Protein AF-A0A7W9KRE3-F1 (afdb_monomer)

Structure (mmCIF, N/CA/C/O backbone):
data_AF-A0A7W9KRE3-F1
#
_entry.id   AF-A0A7W9KRE3-F1
#
loop_
_atom_site.group_PDB
_atom_site.id
_atom_site.type_symbol
_atom_site.label_atom_id
_atom_site.label_alt_id
_atom_site.label_comp_id
_atom_site.label_asym_id
_atom_site.label_entity_id
_atom_site.label_seq_id
_atom_site.pdbx_PDB_ins_code
_atom_site.Cartn_x
_atom_site.Cartn_y
_atom_site.Cartn_z
_atom_site.occupancy
_atom_site.B_iso_or_equiv
_atom_site.auth_seq_id
_atom_site.auth_comp_id
_atom_site.auth_asym_id
_atom_site.auth_atom_id
_atom_site.pdbx_PDB_model_num
ATOM 1 N N . MET A 1 1 ? 25.709 13.874 -30.261 1.00 50.59 1 MET A N 1
ATOM 2 C CA . MET A 1 1 ? 25.705 12.417 -30.535 1.00 50.59 1 MET A CA 1
ATOM 3 C C . MET A 1 1 ? 24.516 12.096 -31.433 1.00 50.59 1 MET A C 1
ATOM 5 O O . MET A 1 1 ? 23.416 12.500 -31.086 1.00 50.59 1 MET A O 1
ATOM 9 N N . LYS A 1 2 ? 24.715 11.448 -32.591 1.00 68.62 2 LYS A N 1
ATOM 10 C CA . LYS A 1 2 ? 23.611 10.958 -33.443 1.00 68.62 2 LYS A CA 1
ATOM 11 C C . LYS A 1 2 ? 23.237 9.542 -32.995 1.00 68.62 2 LYS A C 1
ATOM 13 O O . LYS A 1 2 ? 24.136 8.721 -32.838 1.00 68.62 2 LYS A O 1
ATOM 18 N N . ARG A 1 3 ? 21.943 9.280 -32.777 1.00 73.88 3 ARG A N 1
ATOM 19 C CA . ARG A 1 3 ? 21.435 7.940 -32.437 1.00 73.88 3 ARG A CA 1
ATOM 20 C C . ARG A 1 3 ? 21.589 6.974 -33.608 1.00 73.88 3 ARG A C 1
ATOM 22 O O . ARG A 1 3 ? 21.596 7.390 -34.767 1.00 73.88 3 ARG A O 1
ATOM 29 N N . THR A 1 4 ? 21.750 5.692 -33.296 1.00 79.38 4 THR A N 1
ATOM 30 C CA . THR A 1 4 ? 22.029 4.651 -34.300 1.00 79.38 4 THR A CA 1
ATOM 31 C C . THR A 1 4 ? 20.740 4.071 -34.889 1.00 79.38 4 THR A C 1
ATOM 33 O O . THR A 1 4 ? 19.693 4.080 -34.249 1.00 79.38 4 THR A O 1
ATOM 36 N N . ARG A 1 5 ? 20.790 3.534 -36.117 1.00 78.00 5 ARG A N 1
ATOM 37 C CA . ARG A 1 5 ? 19.615 2.944 -36.795 1.00 78.00 5 ARG A CA 1
ATOM 38 C C . ARG A 1 5 ? 18.971 1.806 -35.991 1.00 78.00 5 ARG A C 1
ATOM 40 O O . ARG A 1 5 ? 17.752 1.746 -35.898 1.00 78.00 5 ARG A O 1
ATOM 47 N N . ALA A 1 6 ? 19.789 0.983 -35.338 1.00 75.56 6 ALA A N 1
ATOM 48 C CA . ALA A 1 6 ? 19.333 -0.094 -34.456 1.00 75.56 6 ALA A CA 1
ATOM 49 C C . ALA A 1 6 ? 18.568 0.409 -33.211 1.00 75.56 6 ALA A C 1
ATOM 51 O O . ALA A 1 6 ? 17.820 -0.341 -32.589 1.00 75.56 6 ALA A O 1
ATOM 52 N N . GLU A 1 7 ? 18.769 1.671 -32.827 1.00 68.25 7 GLU A N 1
ATOM 53 C CA . GLU A 1 7 ? 18.063 2.345 -31.731 1.00 68.25 7 GLU A CA 1
ATOM 54 C C . GLU A 1 7 ? 16.670 2.814 -32.176 1.00 68.25 7 GLU A C 1
ATOM 56 O O . GLU A 1 7 ? 15.715 2.714 -31.414 1.00 68.25 7 GLU A O 1
ATOM 61 N N . TYR A 1 8 ? 16.540 3.260 -33.430 1.00 68.31 8 TYR A N 1
ATOM 62 C CA . TYR A 1 8 ? 15.251 3.603 -34.040 1.00 68.31 8 TYR A CA 1
ATOM 63 C C . TYR A 1 8 ? 14.394 2.365 -34.322 1.00 68.31 8 TYR A C 1
ATOM 65 O O . TYR A 1 8 ? 13.193 2.387 -34.071 1.00 68.31 8 TYR A O 1
ATOM 73 N N . GLU A 1 9 ? 15.006 1.272 -34.789 1.00 74.62 9 GLU A N 1
ATOM 74 C CA . GLU A 1 9 ? 14.310 0.000 -35.052 1.00 74.62 9 GLU A CA 1
ATOM 75 C C . GLU A 1 9 ? 13.715 -0.630 -33.784 1.00 74.62 9 GLU A C 1
ATOM 77 O O . GLU A 1 9 ? 12.754 -1.388 -33.863 1.00 74.62 9 GLU A O 1
ATOM 82 N N . ARG A 1 10 ? 14.252 -0.290 -32.606 1.00 68.88 10 ARG A N 1
ATOM 83 C CA . ARG A 1 10 ? 13.783 -0.801 -31.311 1.00 68.88 10 ARG A CA 1
ATOM 84 C C . ARG A 1 10 ? 12.546 -0.072 -30.767 1.00 68.88 10 ARG A C 1
ATOM 86 O O . ARG A 1 10 ? 11.988 -0.517 -29.771 1.00 68.88 10 ARG A O 1
ATOM 93 N N . GLY A 1 11 ? 12.124 1.015 -31.417 1.00 63.59 11 GLY A N 1
ATOM 94 C CA . GLY A 1 11 ? 11.074 1.909 -30.934 1.00 63.59 11 GLY A CA 1
ATOM 95 C C . GLY A 1 11 ? 11.623 2.900 -29.909 1.00 63.59 11 GLY A C 1
ATOM 96 O O . GLY A 1 11 ? 12.094 2.518 -28.838 1.00 63.59 11 GLY A O 1
ATOM 97 N N . LEU A 1 12 ? 11.589 4.193 -30.244 1.00 68.69 12 LEU A N 1
ATOM 98 C CA . LEU A 1 12 ? 12.005 5.237 -29.309 1.00 68.69 12 LEU A CA 1
ATOM 99 C C . LEU A 1 12 ? 10.910 5.429 -28.244 1.00 68.69 12 LEU A C 1
ATOM 101 O O . LEU A 1 12 ? 9.749 5.612 -28.622 1.00 68.69 12 LEU A O 1
ATOM 105 N N . PRO A 1 13 ? 11.262 5.452 -26.944 1.00 64.19 13 PRO A N 1
ATOM 106 C CA . PRO A 1 13 ? 10.334 5.859 -25.896 1.00 64.19 13 PRO A CA 1
ATOM 107 C C . PRO A 1 13 ? 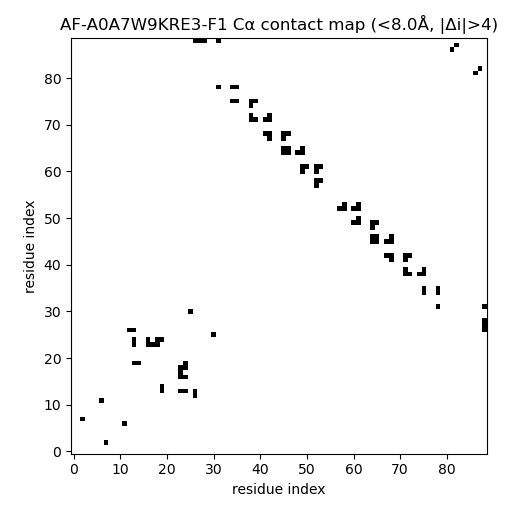9.738 7.228 -26.237 1.00 64.19 13 PRO A C 1
ATOM 109 O O . PRO A 1 13 ? 10.462 8.108 -26.707 1.00 64.19 13 PRO A O 1
ATOM 112 N N . ASP A 1 14 ? 8.430 7.375 -26.042 1.00 63.91 14 ASP A N 1
ATOM 113 C CA . ASP A 1 14 ? 7.670 8.619 -26.230 1.00 63.91 14 ASP A CA 1
ATOM 114 C C . ASP A 1 14 ? 7.647 9.180 -27.666 1.00 63.91 14 ASP A C 1
ATOM 116 O O . ASP A 1 14 ? 7.181 10.291 -27.899 1.00 63.91 14 ASP A O 1
ATOM 120 N N . TYR A 1 15 ? 8.080 8.405 -28.670 1.00 67.81 15 TYR A N 1
ATOM 121 C CA . TYR A 1 15 ? 8.075 8.842 -30.075 1.00 67.81 15 TYR A CA 1
ATOM 122 C C . TYR A 1 15 ? 6.672 9.123 -30.631 1.00 67.81 15 TYR A C 1
ATOM 124 O O . TYR A 1 15 ? 6.508 9.961 -31.516 1.00 67.81 15 TYR A O 1
ATOM 132 N N . HIS A 1 16 ? 5.663 8.417 -30.121 1.00 67.00 16 HIS A N 1
ATOM 133 C CA . HIS A 1 16 ? 4.270 8.561 -30.545 1.00 67.00 16 HIS A CA 1
ATOM 134 C C . HIS A 1 16 ? 3.447 9.475 -29.638 1.00 67.00 16 HIS A C 1
ATOM 136 O O . HIS A 1 16 ? 2.237 9.573 -29.836 1.00 67.00 16 HIS A O 1
ATOM 142 N N . ASP A 1 17 ? 4.069 10.135 -28.661 1.00 66.12 17 ASP A N 1
ATOM 143 C CA . ASP A 1 17 ? 3.355 11.041 -27.775 1.00 66.12 17 ASP A CA 1
ATOM 144 C C . ASP A 1 17 ? 3.410 12.484 -28.309 1.00 66.12 17 ASP A C 1
ATOM 146 O O . ASP A 1 17 ? 4.458 13.132 -28.226 1.00 66.12 17 ASP A O 1
ATOM 150 N N . PRO A 1 18 ? 2.295 13.026 -28.839 1.00 62.88 18 PRO A N 1
ATOM 151 C CA . PRO A 1 18 ? 2.256 14.388 -29.367 1.00 62.88 18 PRO A CA 1
ATOM 152 C C . PRO A 1 18 ? 2.480 15.468 -28.294 1.00 62.88 18 PRO A C 1
ATOM 154 O O . PRO A 1 18 ? 2.726 16.620 -28.645 1.00 62.88 18 PRO A O 1
ATOM 157 N N . LEU A 1 19 ? 2.403 15.122 -27.004 1.00 65.81 19 LEU A N 1
ATOM 158 C CA . LEU A 1 19 ? 2.646 16.022 -25.874 1.00 65.81 19 LEU A CA 1
ATOM 159 C C . LEU A 1 19 ? 3.986 15.743 -25.165 1.00 65.81 19 LEU A C 1
ATOM 161 O O . LEU A 1 19 ? 4.290 16.393 -24.156 1.00 65.81 19 LEU A O 1
ATOM 165 N N . GLY A 1 20 ? 4.802 14.812 -25.676 1.00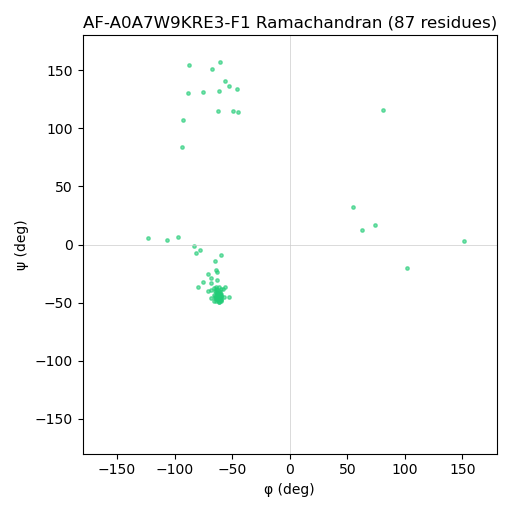 58.09 20 GLY A N 1
ATOM 166 C CA . GLY A 1 20 ? 6.098 14.440 -25.105 1.00 58.09 20 GLY A CA 1
ATOM 167 C C . GLY A 1 20 ? 6.976 15.663 -24.803 1.00 58.09 20 GLY A C 1
ATOM 168 O O . GLY A 1 20 ? 7.372 16.400 -25.702 1.00 58.09 20 GLY A O 1
ATOM 169 N N . GLY A 1 21 ? 7.264 15.899 -23.518 1.00 57.75 21 GLY A N 1
ATOM 170 C CA . GLY A 1 21 ? 8.110 17.003 -23.034 1.00 57.75 21 GLY A CA 1
ATOM 171 C C . GLY A 1 21 ? 7.385 18.221 -22.439 1.00 57.75 21 GLY A C 1
ATOM 172 O O . GL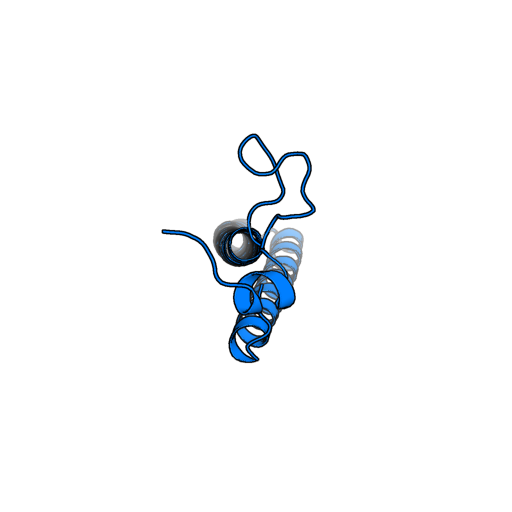Y A 1 21 ? 7.999 18.938 -21.654 1.00 57.75 21 GLY A O 1
ATOM 173 N N . ILE A 1 22 ? 6.094 18.437 -22.725 1.00 57.47 22 ILE A N 1
ATOM 174 C CA . ILE A 1 22 ? 5.289 19.562 -22.182 1.00 57.47 22 ILE A CA 1
ATOM 175 C C . ILE A 1 22 ? 4.027 19.110 -21.422 1.00 57.47 22 ILE A C 1
ATOM 177 O O . ILE A 1 22 ? 3.214 19.940 -21.021 1.00 57.47 22 ILE A O 1
ATOM 181 N N . GLY A 1 23 ? 3.860 17.797 -21.230 1.00 57.16 23 GLY A N 1
ATOM 182 C CA . GLY A 1 23 ? 2.682 17.185 -20.600 1.00 57.16 23 GLY A CA 1
ATOM 183 C C . GLY A 1 23 ? 2.358 15.760 -21.070 1.00 57.16 23 GLY A C 1
ATOM 184 O O . GLY A 1 23 ? 1.346 15.207 -20.650 1.00 57.16 23 GLY A O 1
ATOM 185 N N . GLY A 1 24 ? 3.182 15.180 -21.946 1.00 58.78 24 GLY A N 1
ATOM 186 C CA . GLY A 1 24 ? 3.049 13.809 -22.435 1.00 58.78 24 GLY A CA 1
ATOM 187 C C . GLY A 1 24 ? 3.134 12.762 -21.330 1.00 58.78 24 GLY A C 1
ATOM 188 O O . GLY A 1 24 ? 3.677 13.018 -20.250 1.00 58.78 24 GLY A O 1
ATOM 189 N N . ALA A 1 25 ? 2.567 11.590 -21.609 1.00 58.03 25 ALA A N 1
ATOM 190 C CA . ALA A 1 25 ? 2.609 10.403 -20.782 1.00 58.03 25 ALA A CA 1
ATOM 191 C C . ALA A 1 25 ? 4.038 10.188 -20.281 1.00 58.03 25 ALA A C 1
ATOM 193 O O . ALA A 1 25 ? 4.964 9.941 -21.048 1.00 58.03 25 ALA A O 1
ATOM 194 N N . ALA A 1 26 ? 4.218 10.322 -18.967 1.00 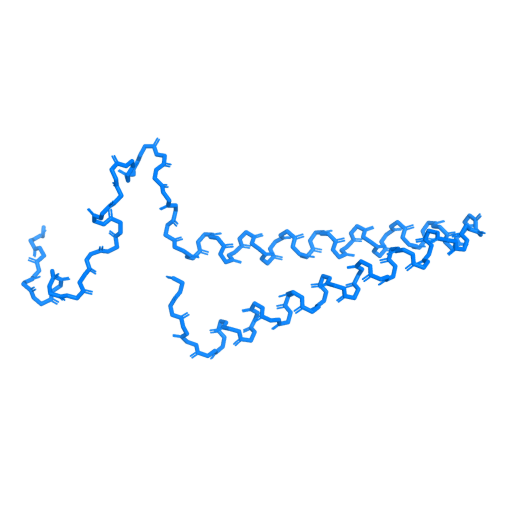56.66 26 ALA A N 1
ATOM 195 C CA . ALA A 1 26 ? 5.508 10.061 -18.360 1.00 56.66 26 ALA A CA 1
ATOM 196 C C . ALA A 1 26 ? 5.945 8.629 -18.723 1.00 56.66 26 ALA A C 1
ATOM 198 O O . ALA A 1 26 ? 5.095 7.729 -18.671 1.00 56.66 26 ALA A O 1
ATOM 199 N N . PRO A 1 27 ? 7.242 8.400 -19.019 1.00 55.81 27 PRO A N 1
ATOM 200 C CA . PRO A 1 27 ? 7.770 7.067 -19.277 1.00 55.81 27 PRO A CA 1
ATOM 201 C C . PRO A 1 27 ? 7.248 6.120 -18.202 1.00 55.81 27 PRO A C 1
ATOM 203 O O . PRO A 1 27 ? 7.256 6.476 -17.019 1.00 55.81 27 PRO A O 1
ATOM 206 N N . ALA A 1 28 ? 6.759 4.943 -18.575 1.00 57.94 28 ALA A N 1
ATOM 207 C CA . ALA A 1 28 ? 5.910 4.117 -17.711 1.00 57.94 28 ALA A CA 1
ATOM 208 C C . ALA A 1 28 ? 6.551 3.672 -16.371 1.00 57.94 28 ALA A C 1
ATOM 210 O O . ALA A 1 28 ? 5.852 3.265 -15.436 1.00 57.94 28 ALA A O 1
ATOM 211 N N . TYR A 1 29 ? 7.853 3.899 -16.189 1.00 54.97 29 TYR A N 1
ATOM 212 C CA . TYR A 1 29 ? 8.535 3.910 -14.891 1.00 54.97 29 TYR A CA 1
ATOM 213 C C . TYR A 1 29 ? 7.956 4.899 -13.852 1.00 54.97 29 TYR A C 1
ATOM 215 O O . TYR A 1 29 ? 7.897 4.565 -12.661 1.00 54.97 29 TYR A O 1
ATOM 223 N N . SER A 1 30 ? 7.497 6.089 -14.258 1.00 61.28 30 SER A N 1
ATOM 224 C CA . SER A 1 30 ? 6.871 7.076 -13.359 1.00 61.28 30 SER A CA 1
ATOM 225 C C . SER A 1 30 ? 5.515 6.600 -12.844 1.00 61.28 30 SER A C 1
ATOM 227 O O . SER A 1 30 ? 5.224 6.744 -11.657 1.00 61.28 30 SER A O 1
ATOM 229 N N . ALA A 1 31 ? 4.714 5.956 -13.697 1.00 71.00 31 ALA A N 1
ATOM 230 C CA . ALA A 1 31 ? 3.431 5.381 -13.297 1.00 71.00 31 ALA A CA 1
ATOM 231 C C . ALA A 1 31 ? 3.610 4.237 -12.286 1.00 71.00 31 ALA A C 1
ATOM 233 O O . ALA A 1 31 ? 2.868 4.142 -11.307 1.00 71.00 31 ALA A O 1
ATOM 234 N N . LEU A 1 32 ? 4.633 3.397 -12.477 1.00 77.00 32 LEU A N 1
ATOM 235 C CA . LEU A 1 32 ? 4.931 2.296 -11.563 1.00 77.00 32 LEU A CA 1
ATOM 236 C C . LEU A 1 32 ? 5.352 2.801 -10.177 1.00 77.00 32 LEU A C 1
ATOM 238 O O . LEU A 1 32 ? 4.863 2.311 -9.159 1.00 77.00 32 LEU A O 1
ATOM 242 N N . THR A 1 33 ? 6.240 3.796 -10.136 1.00 82.12 33 THR A N 1
ATOM 243 C CA . THR A 1 33 ? 6.720 4.389 -8.880 1.00 82.12 33 THR A CA 1
ATOM 244 C C . THR A 1 33 ? 5.586 5.104 -8.151 1.00 82.12 33 THR A C 1
ATOM 246 O O . THR A 1 33 ? 5.412 4.901 -6.951 1.00 82.12 33 THR A O 1
ATOM 249 N N . LEU A 1 34 ? 4.757 5.860 -8.878 1.00 85.38 34 LEU A N 1
ATOM 250 C CA . LEU A 1 34 ? 3.566 6.503 -8.327 1.00 85.38 34 LEU A CA 1
ATOM 251 C C . LEU A 1 34 ? 2.624 5.481 -7.696 1.00 85.38 34 LEU A C 1
ATOM 253 O O . LEU A 1 34 ? 2.145 5.695 -6.588 1.00 85.38 34 LEU A O 1
ATOM 257 N N . ARG A 1 35 ? 2.382 4.359 -8.376 1.00 88.25 35 ARG A N 1
ATOM 258 C CA . ARG A 1 35 ? 1.478 3.324 -7.881 1.00 88.25 35 ARG A CA 1
ATOM 259 C C . ARG A 1 35 ? 1.991 2.686 -6.588 1.00 88.25 35 ARG A C 1
ATOM 261 O O . ARG A 1 35 ? 1.215 2.524 -5.653 1.00 88.25 35 ARG A O 1
ATOM 268 N N . ILE A 1 36 ? 3.296 2.418 -6.490 1.00 88.94 36 ILE A N 1
ATOM 269 C CA . ILE A 1 36 ? 3.930 1.951 -5.243 1.00 88.94 36 ILE A CA 1
ATOM 270 C C . ILE A 1 36 ? 3.748 2.976 -4.121 1.00 88.94 36 ILE A C 1
ATOM 272 O O . ILE A 1 36 ? 3.353 2.608 -3.015 1.00 88.94 36 ILE A O 1
ATOM 276 N N . VAL A 1 37 ? 4.034 4.253 -4.393 1.00 90.94 37 VAL A N 1
ATOM 277 C CA . VAL A 1 37 ? 3.920 5.326 -3.396 1.00 90.94 37 VAL A CA 1
ATOM 278 C C . VAL A 1 37 ? 2.473 5.465 -2.929 1.00 90.94 37 VAL A C 1
ATOM 280 O O . VAL A 1 37 ? 2.223 5.466 -1.727 1.00 90.94 37 VAL A O 1
ATOM 283 N N . LEU A 1 38 ? 1.518 5.510 -3.860 1.00 91.56 38 LEU A N 1
ATOM 284 C CA . LEU A 1 38 ? 0.099 5.666 -3.557 1.00 91.56 38 LEU A CA 1
ATOM 285 C C . LEU A 1 38 ? -0.431 4.483 -2.739 1.00 91.56 38 LEU A C 1
ATOM 287 O O . LEU A 1 38 ? -1.069 4.700 -1.712 1.00 91.56 38 LEU A O 1
ATOM 291 N N . ALA A 1 39 ? -0.114 3.247 -3.141 1.00 92.69 39 ALA A N 1
ATOM 292 C CA . ALA A 1 39 ? -0.492 2.048 -2.396 1.00 92.69 39 ALA A CA 1
ATOM 293 C C . ALA A 1 39 ? 0.133 2.025 -0.991 1.00 92.69 39 ALA A C 1
ATOM 295 O O . ALA A 1 39 ? -0.538 1.665 -0.026 1.00 92.69 39 ALA A O 1
ATOM 296 N N . SER A 1 40 ? 1.392 2.454 -0.851 1.00 92.62 40 SER A N 1
ATOM 297 C CA . SER A 1 40 ? 2.080 2.489 0.447 1.00 92.62 40 SER A CA 1
ATOM 298 C C . SER A 1 40 ? 1.475 3.537 1.383 1.00 92.62 40 SER A C 1
ATOM 300 O O . SER A 1 40 ? 1.194 3.238 2.541 1.00 92.62 40 SER A O 1
ATOM 302 N N . VAL A 1 41 ? 1.223 4.751 0.885 1.00 96.25 41 VAL A N 1
ATOM 303 C CA . VAL A 1 41 ? 0.587 5.824 1.665 1.00 96.25 41 VAL A CA 1
ATOM 304 C C . VAL A 1 41 ? -0.839 5.431 2.054 1.00 96.25 41 VAL A C 1
ATOM 306 O O . VAL A 1 41 ? -1.210 5.576 3.217 1.00 96.25 41 VAL A O 1
ATOM 309 N N . ALA A 1 42 ? -1.625 4.883 1.122 1.00 95.50 42 ALA A N 1
ATOM 310 C CA . ALA A 1 42 ? -2.981 4.416 1.400 1.00 95.50 42 ALA A CA 1
ATOM 311 C C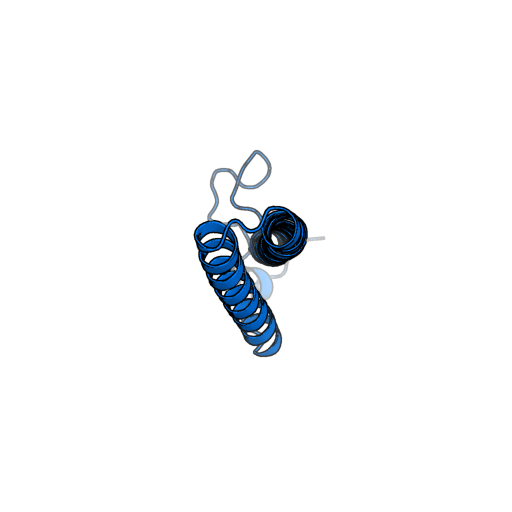 . ALA A 1 42 ? -3.003 3.305 2.460 1.00 95.50 42 ALA A C 1
ATOM 313 O O . ALA A 1 42 ? -3.820 3.356 3.379 1.00 95.50 42 ALA A O 1
ATOM 314 N N . LEU A 1 43 ? -2.074 2.345 2.386 1.00 96.56 43 LEU A N 1
ATOM 315 C CA . LEU A 1 43 ? -1.933 1.291 3.389 1.00 96.56 43 LEU A CA 1
ATOM 316 C C . LEU A 1 43 ? -1.616 1.865 4.776 1.00 96.56 43 LEU A C 1
ATOM 318 O O . LEU A 1 43 ? -2.279 1.507 5.748 1.00 96.56 43 LEU A O 1
ATOM 322 N N . LEU A 1 44 ? -0.648 2.782 4.871 1.00 97.75 44 LEU A N 1
ATOM 323 C CA . LEU A 1 44 ? -0.295 3.436 6.135 1.00 97.75 44 LEU A CA 1
ATOM 324 C C . LEU A 1 44 ? -1.482 4.205 6.726 1.00 97.75 44 LEU A C 1
ATOM 326 O O . LEU A 1 44 ? -1.750 4.092 7.921 1.00 97.75 44 LEU A O 1
ATOM 330 N N . MET A 1 45 ? -2.230 4.928 5.890 1.00 97.19 45 MET A N 1
ATOM 331 C CA . MET A 1 45 ? -3.443 5.633 6.308 1.00 97.19 45 MET A CA 1
ATOM 332 C C . MET A 1 45 ? -4.525 4.669 6.802 1.00 97.19 45 MET A C 1
ATOM 334 O O . MET A 1 45 ? -5.138 4.933 7.834 1.00 97.19 45 MET A O 1
ATOM 338 N N . CYS A 1 46 ? -4.733 3.534 6.122 1.00 96.94 46 CYS A N 1
ATOM 339 C CA . CYS A 1 46 ? -5.688 2.514 6.563 1.00 96.94 46 CYS A CA 1
ATOM 340 C C . CYS A 1 46 ? -5.303 1.928 7.924 1.00 96.94 46 CYS A C 1
ATOM 342 O O . CYS A 1 46 ? -6.168 1.765 8.780 1.00 96.94 46 CYS A O 1
ATOM 344 N N . ILE A 1 47 ? -4.015 1.654 8.151 1.00 96.44 47 ILE A N 1
ATOM 345 C CA . ILE A 1 47 ? -3.516 1.133 9.430 1.00 96.44 47 ILE A CA 1
ATOM 346 C C . ILE A 1 47 ? -3.695 2.173 10.544 1.00 96.44 47 ILE A C 1
ATOM 348 O O . ILE A 1 47 ? -4.231 1.850 11.603 1.00 96.44 47 ILE A O 1
ATOM 352 N N . ALA A 1 48 ? -3.292 3.424 10.305 1.00 97.06 48 ALA A N 1
ATOM 353 C CA . ALA A 1 48 ? -3.385 4.495 11.296 1.00 97.06 48 ALA A CA 1
ATOM 354 C C . ALA A 1 48 ? -4.843 4.812 11.668 1.00 97.06 48 ALA A C 1
ATOM 356 O O . ALA A 1 48 ? -5.194 4.851 12.849 1.00 97.06 48 ALA A O 1
ATOM 357 N N . ALA A 1 49 ? -5.712 4.983 10.668 1.00 95.19 49 ALA A N 1
ATOM 358 C CA . ALA A 1 49 ? -7.136 5.202 10.894 1.00 95.19 49 ALA A CA 1
ATOM 359 C C . ALA A 1 49 ? -7.805 3.968 11.519 1.00 95.19 49 ALA A C 1
ATOM 361 O O . ALA A 1 49 ? -8.639 4.108 12.408 1.00 95.19 49 ALA A O 1
ATOM 362 N N . GLY A 1 50 ? -7.408 2.758 11.117 1.00 94.38 50 GLY A N 1
ATOM 363 C CA . GLY A 1 50 ? -7.914 1.513 11.690 1.00 94.38 50 GLY A CA 1
ATOM 364 C C . GLY A 1 50 ? -7.610 1.419 13.182 1.00 94.38 50 GLY A C 1
ATOM 365 O O . GLY A 1 50 ? -8.507 1.135 13.972 1.00 94.38 50 GLY A O 1
ATOM 366 N N . ALA A 1 51 ? -6.381 1.755 13.584 1.00 94.75 51 ALA A N 1
ATOM 367 C CA . ALA A 1 51 ? -5.986 1.806 14.989 1.00 94.75 51 ALA A CA 1
ATOM 368 C C . ALA A 1 51 ? -6.818 2.826 15.784 1.00 94.75 51 ALA A C 1
ATOM 370 O O . ALA A 1 51 ? -7.266 2.528 16.890 1.00 94.75 51 ALA A O 1
ATOM 371 N N . LEU A 1 52 ? -7.098 3.998 15.203 1.00 96.19 52 LEU A N 1
ATOM 372 C CA . LEU A 1 52 ? -7.981 4.990 15.819 1.00 96.19 52 LEU A CA 1
ATOM 373 C C . LEU A 1 52 ? -9.410 4.449 15.998 1.00 96.19 52 LEU A C 1
ATOM 375 O O . LEU A 1 52 ? -10.009 4.619 17.056 1.00 96.19 52 LEU A O 1
ATOM 379 N N . PHE A 1 53 ? -9.955 3.757 14.997 1.00 93.75 53 PHE A N 1
ATOM 380 C CA . PHE A 1 53 ? -11.308 3.195 15.057 1.00 93.75 53 PHE A CA 1
ATOM 381 C C . PHE A 1 53 ? -11.440 2.048 16.066 1.00 93.75 53 PHE A C 1
ATOM 383 O O . PHE A 1 53 ? -12.514 1.882 16.645 1.00 93.75 53 PHE A O 1
ATOM 390 N N . VAL A 1 54 ? -10.358 1.305 16.328 1.00 94.75 54 VAL A N 1
ATOM 391 C CA . VAL A 1 54 ? -10.285 0.340 17.439 1.00 94.75 54 VAL A CA 1
ATOM 392 C C . VAL A 1 54 ? -10.450 1.058 18.777 1.00 94.75 54 VAL A C 1
ATOM 394 O O . VAL A 1 54 ? -11.280 0.648 19.584 1.00 94.75 54 VAL A O 1
ATOM 397 N N . VAL A 1 55 ? -9.729 2.164 18.993 1.00 96.88 55 VAL A N 1
ATOM 398 C CA . VAL A 1 55 ? -9.849 2.971 20.223 1.00 96.88 55 VAL A CA 1
ATOM 399 C C . VAL A 1 55 ? -11.265 3.536 20.384 1.00 96.88 55 VAL A C 1
ATOM 401 O O . VAL A 1 55 ? -11.793 3.583 21.493 1.00 96.88 55 VAL A O 1
ATOM 404 N N . LEU A 1 56 ? -11.908 3.916 19.278 1.00 96.06 56 LEU A N 1
ATOM 405 C CA . LEU A 1 56 ? -13.272 4.450 19.262 1.00 96.06 56 LEU A CA 1
ATOM 406 C C . LEU A 1 56 ? -14.374 3.369 19.280 1.00 96.06 56 LEU A C 1
ATOM 408 O O . LEU A 1 56 ? -15.551 3.720 19.297 1.00 96.06 56 LEU A O 1
ATOM 412 N N . ASN A 1 57 ? -14.030 2.073 19.277 1.00 94.31 57 ASN A N 1
ATOM 413 C CA . ASN A 1 57 ? -14.978 0.948 19.200 1.00 94.31 57 ASN A CA 1
ATOM 414 C C . ASN A 1 57 ? -15.943 0.992 17.995 1.00 94.31 57 ASN A C 1
ATOM 416 O O . ASN A 1 57 ? -17.075 0.508 18.047 1.00 94.31 57 ASN A O 1
ATOM 420 N N . VAL A 1 58 ? -15.498 1.541 16.864 1.00 96.31 58 VAL A N 1
ATOM 421 C CA . VAL A 1 58 ? -16.324 1.661 15.656 1.00 96.31 58 VAL A CA 1
ATOM 422 C C . VAL A 1 58 ? 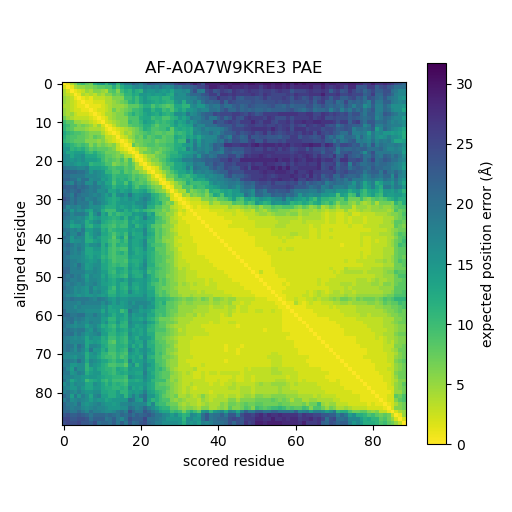-16.083 0.459 14.740 1.00 96.31 58 VAL A C 1
ATOM 424 O O . VAL A 1 58 ? -15.293 0.516 13.797 1.00 96.31 58 VAL A O 1
ATOM 427 N N . LEU A 1 59 ? -16.790 -0.645 15.013 1.00 94.38 59 LEU A N 1
ATOM 428 C CA . LEU A 1 59 ? -16.591 -1.942 14.344 1.00 94.38 59 LEU A CA 1
ATOM 429 C C . LEU A 1 59 ? -16.636 -1.872 12.812 1.00 94.38 59 LEU A C 1
ATOM 431 O O . LEU A 1 59 ? -15.775 -2.444 12.145 1.00 94.38 59 LEU A O 1
ATOM 435 N N . TRP A 1 60 ? -17.607 -1.159 12.236 1.00 93.25 60 TRP A N 1
ATOM 436 C CA . TRP A 1 60 ? -17.756 -1.107 10.777 1.00 93.25 60 TRP A CA 1
ATOM 437 C C . TRP A 1 60 ? -16.548 -0.451 10.092 1.00 93.25 60 TRP A C 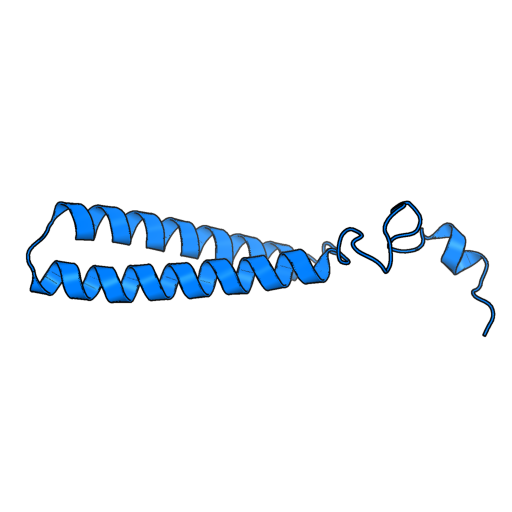1
ATOM 439 O O . TRP A 1 60 ? -16.126 -0.902 9.029 1.00 93.25 60 TRP A O 1
ATOM 449 N N . GLY A 1 61 ? -15.955 0.574 10.713 1.00 92.00 61 GLY A N 1
ATOM 450 C CA . GLY A 1 61 ? -14.792 1.251 10.148 1.00 92.00 61 GLY A CA 1
ATOM 451 C C . GLY A 1 61 ? -13.517 0.424 10.286 1.00 92.00 61 GLY A C 1
ATOM 452 O O . GLY A 1 61 ? -12.701 0.432 9.370 1.00 92.00 61 GLY A O 1
ATOM 453 N N . ILE A 1 62 ? -13.389 -0.381 11.349 1.00 93.94 62 ILE A N 1
ATOM 454 C CA . ILE A 1 62 ? -12.310 -1.377 11.468 1.00 93.94 62 ILE A CA 1
ATOM 455 C C . ILE A 1 62 ? -12.394 -2.374 10.309 1.00 93.94 62 ILE A C 1
ATOM 457 O O . ILE A 1 62 ? -11.389 -2.627 9.645 1.00 93.94 62 ILE A O 1
ATOM 461 N N . ILE A 1 63 ? -13.590 -2.907 10.033 1.00 96.44 63 ILE A N 1
ATOM 462 C CA . ILE A 1 63 ? -13.815 -3.873 8.949 1.00 96.44 63 ILE A CA 1
ATOM 463 C C . ILE A 1 63 ? -13.480 -3.243 7.592 1.00 96.44 63 ILE A C 1
ATOM 465 O O . ILE A 1 63 ? -12.718 -3.823 6.819 1.00 96.44 63 ILE A O 1
ATOM 469 N N . LEU A 1 64 ? -14.001 -2.042 7.319 1.00 97.19 64 LEU A N 1
ATOM 470 C CA . LEU A 1 64 ? -13.773 -1.344 6.054 1.00 97.19 64 LEU A CA 1
ATOM 471 C C . LEU A 1 64 ? -12.286 -1.046 5.821 1.00 97.19 64 LEU A C 1
ATOM 473 O O . LEU A 1 64 ? -11.752 -1.358 4.758 1.00 97.19 64 LEU A O 1
ATOM 477 N N . LEU A 1 65 ? -11.605 -0.466 6.812 1.00 96.19 65 LEU A N 1
ATOM 478 C CA . LEU A 1 65 ? -10.192 -0.098 6.696 1.00 96.19 65 LEU A CA 1
ATOM 479 C C . LEU A 1 65 ? -9.288 -1.330 6.615 1.00 96.19 65 LEU A C 1
ATOM 481 O O . LEU A 1 65 ? -8.303 -1.312 5.881 1.00 96.19 65 LEU A O 1
ATOM 485 N N . SER A 1 66 ? -9.652 -2.422 7.291 1.00 94.88 66 SER A N 1
ATOM 486 C CA . SER A 1 66 ? -8.951 -3.704 7.157 1.00 94.88 66 SER A CA 1
ATOM 487 C C . SER A 1 66 ? -9.087 -4.271 5.745 1.00 94.88 66 SER A C 1
ATOM 489 O O . SER A 1 66 ? -8.095 -4.692 5.154 1.00 94.88 66 SER A O 1
ATOM 491 N N . ALA A 1 67 ? -10.289 -4.233 5.161 1.00 97.88 67 ALA A N 1
ATOM 492 C CA . ALA A 1 67 ? -10.503 -4.674 3.785 1.00 97.88 67 ALA A CA 1
ATOM 493 C C . ALA A 1 67 ? -9.694 -3.831 2.782 1.00 97.88 67 ALA A C 1
ATOM 495 O O . ALA A 1 67 ? -9.021 -4.384 1.911 1.00 97.88 67 ALA A O 1
ATOM 496 N N . LEU A 1 68 ? -9.690 -2.502 2.934 1.00 96.88 68 LEU A N 1
ATOM 497 C CA . LEU A 1 68 ? -8.890 -1.604 2.092 1.00 96.88 68 LEU A CA 1
ATOM 498 C C . LEU A 1 68 ? -7.382 -1.832 2.260 1.00 96.88 68 LEU A C 1
ATOM 500 O O . LEU A 1 68 ? -6.649 -1.819 1.269 1.00 96.88 68 LEU A O 1
ATOM 504 N N . ALA A 1 69 ? -6.915 -2.099 3.482 1.00 95.88 69 ALA A N 1
ATOM 505 C CA . ALA A 1 69 ? -5.523 -2.453 3.738 1.00 95.88 69 ALA A CA 1
ATOM 506 C C . ALA A 1 69 ? -5.122 -3.734 2.988 1.00 95.88 69 ALA A C 1
ATOM 508 O O . ALA A 1 69 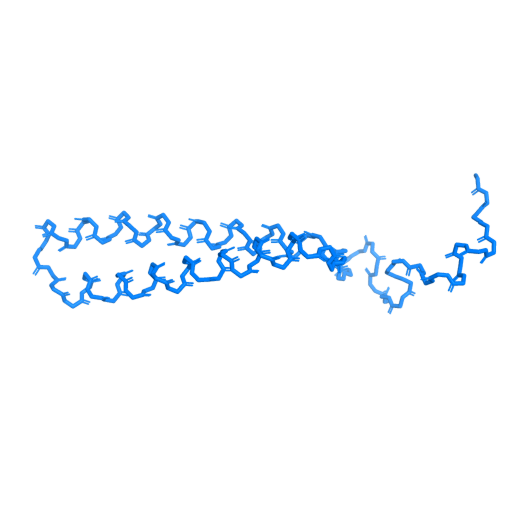? -4.074 -3.760 2.343 1.00 95.88 69 ALA A O 1
ATOM 509 N N . VAL A 1 70 ? -5.974 -4.768 2.990 1.00 97.81 70 VAL A N 1
ATOM 510 C CA . VAL A 1 70 ? -5.740 -6.003 2.219 1.00 97.81 70 VAL A CA 1
ATOM 511 C C . VAL A 1 70 ? -5.634 -5.707 0.722 1.00 97.81 70 VAL A C 1
ATOM 513 O O . VAL A 1 70 ? -4.705 -6.187 0.074 1.00 97.81 70 VAL A O 1
ATOM 516 N N . VAL A 1 71 ? -6.522 -4.873 0.171 1.00 96.62 71 VAL A N 1
ATOM 517 C CA . VAL A 1 71 ? -6.457 -4.466 -1.244 1.00 96.62 71 VAL A CA 1
ATOM 518 C C . VAL A 1 71 ? -5.136 -3.756 -1.558 1.00 96.62 71 VAL A C 1
ATOM 520 O O . VAL A 1 71 ? -4.489 -4.093 -2.549 1.00 96.62 71 VAL A O 1
ATOM 523 N N . CYS A 1 72 ? -4.688 -2.831 -0.702 1.00 94.81 72 CYS A N 1
ATOM 524 C CA . CYS A 1 72 ? -3.413 -2.132 -0.893 1.00 94.81 72 CYS A CA 1
ATOM 525 C C . CYS A 1 72 ? -2.213 -3.093 -0.851 1.00 94.81 72 CYS A C 1
ATOM 527 O O . CYS A 1 72 ? -1.288 -2.952 -1.650 1.00 94.81 72 CYS A O 1
ATOM 529 N N . ILE A 1 73 ? -2.235 -4.092 0.040 1.00 96.62 73 ILE A N 1
ATOM 530 C CA . ILE A 1 73 ? -1.195 -5.131 0.116 1.00 96.62 73 ILE A CA 1
ATOM 531 C C . ILE A 1 73 ? -1.155 -5.948 -1.178 1.00 96.62 73 ILE A C 1
ATOM 533 O O . ILE A 1 73 ? -0.073 -6.178 -1.718 1.00 96.62 73 ILE A O 1
ATOM 537 N N . VAL A 1 74 ? -2.314 -6.367 -1.694 1.00 96.31 74 VAL A N 1
ATOM 538 C CA . VAL A 1 74 ? -2.403 -7.123 -2.952 1.00 96.31 74 VAL A CA 1
ATOM 539 C C . VAL A 1 74 ? -1.898 -6.287 -4.128 1.00 96.31 74 VAL A C 1
ATOM 541 O O . VAL A 1 74 ? -1.118 -6.796 -4.933 1.00 96.31 74 VAL A O 1
ATOM 544 N N . ASP A 1 75 ? -2.277 -5.0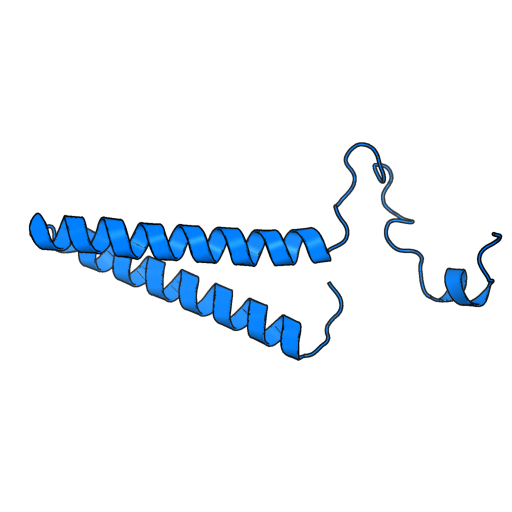07 -4.212 1.00 92.44 75 ASP A N 1
ATOM 545 C CA . ASP A 1 75 ? -1.805 -4.110 -5.273 1.00 92.44 75 ASP A CA 1
ATOM 546 C C . ASP A 1 75 ? -0.281 -3.945 -5.233 1.00 92.44 75 ASP A C 1
ATOM 548 O O . ASP A 1 75 ? 0.392 -4.118 -6.253 1.00 92.44 75 ASP A O 1
ATOM 552 N N . LEU A 1 76 ? 0.274 -3.698 -4.042 1.00 91.62 76 LEU A N 1
ATOM 553 C CA . LEU A 1 76 ? 1.710 -3.544 -3.837 1.00 91.62 76 LEU A CA 1
ATOM 554 C C . LEU A 1 76 ? 2.467 -4.833 -4.187 1.00 91.62 76 LEU A C 1
ATOM 556 O O . LEU A 1 76 ? 3.466 -4.792 -4.908 1.00 91.62 76 LEU A O 1
ATOM 560 N N . ALA A 1 77 ? 1.971 -5.984 -3.727 1.00 92.81 77 ALA A N 1
ATOM 561 C CA . ALA A 1 77 ? 2.542 -7.288 -4.041 1.00 92.81 77 ALA A CA 1
ATOM 562 C C . ALA A 1 77 ? 2.511 -7.564 -5.549 1.00 92.81 77 ALA A C 1
ATOM 564 O O . ALA A 1 77 ? 3.515 -8.009 -6.106 1.00 92.81 77 ALA A O 1
ATOM 565 N N . TRP A 1 78 ? 1.404 -7.248 -6.226 1.00 92.31 78 TRP A N 1
ATOM 566 C CA . TRP A 1 78 ? 1.272 -7.397 -7.674 1.00 92.31 78 TRP A CA 1
ATOM 567 C C . TRP A 1 78 ? 2.259 -6.512 -8.437 1.00 92.31 78 TRP A C 1
ATOM 569 O O . TRP A 1 78 ? 2.928 -6.980 -9.358 1.00 92.31 78 TRP A O 1
ATOM 579 N N . VAL A 1 79 ? 2.408 -5.248 -8.032 1.00 87.94 79 VAL A N 1
ATOM 580 C CA . VAL A 1 79 ? 3.350 -4.309 -8.655 1.00 87.94 79 VAL A CA 1
ATOM 581 C C . VAL A 1 79 ? 4.796 -4.767 -8.473 1.00 87.94 79 VAL A C 1
ATOM 583 O O . VAL A 1 79 ? 5.562 -4.790 -9.439 1.00 87.94 79 VAL A O 1
ATOM 586 N N . ILE A 1 80 ? 5.174 -5.180 -7.261 1.00 87.81 80 ILE A N 1
ATOM 587 C CA . ILE A 1 80 ? 6.513 -5.712 -6.978 1.00 87.81 80 ILE A CA 1
ATOM 588 C C . ILE A 1 80 ? 6.756 -6.988 -7.784 1.00 87.81 80 ILE A C 1
ATOM 590 O O . ILE A 1 80 ? 7.821 -7.155 -8.379 1.00 87.81 80 ILE A O 1
ATOM 594 N N . HIS A 1 81 ? 5.768 -7.878 -7.837 1.00 88.06 81 HIS A N 1
ATOM 595 C CA . HIS A 1 81 ? 5.839 -9.114 -8.607 1.00 88.06 81 HIS A CA 1
ATOM 596 C C . HIS A 1 81 ? 6.055 -8.849 -10.095 1.00 88.06 81 HIS A C 1
ATOM 598 O O . HIS A 1 81 ? 6.961 -9.421 -10.700 1.00 88.06 81 HIS A O 1
ATOM 604 N N . ARG A 1 82 ? 5.286 -7.922 -10.673 1.00 85.19 82 ARG A N 1
ATOM 605 C CA . ARG A 1 82 ? 5.426 -7.497 -12.068 1.00 85.19 82 ARG A CA 1
ATOM 606 C C . ARG A 1 82 ? 6.812 -6.910 -12.336 1.00 85.19 82 ARG A C 1
ATOM 608 O O . ARG A 1 82 ? 7.470 -7.315 -13.291 1.00 85.19 82 ARG A O 1
ATOM 615 N N . LYS A 1 83 ? 7.311 -6.059 -11.431 1.00 80.19 83 LYS A N 1
ATOM 616 C CA . LYS A 1 83 ? 8.666 -5.487 -11.507 1.00 80.19 83 LYS A CA 1
ATOM 617 C C . LYS A 1 83 ? 9.753 -6.569 -11.499 1.00 80.19 83 LYS A C 1
ATOM 619 O O . LYS A 1 83 ? 10.742 -6.449 -12.215 1.00 80.19 83 LYS A O 1
ATOM 624 N N . ARG A 1 84 ? 9.574 -7.642 -10.719 1.00 81.44 84 ARG A N 1
ATOM 625 C CA . ARG A 1 84 ? 10.524 -8.770 -10.650 1.00 81.44 84 ARG A CA 1
ATOM 626 C C . ARG A 1 84 ? 10.530 -9.643 -11.906 1.00 81.44 84 ARG A C 1
ATOM 628 O O . ARG A 1 84 ? 11.551 -10.267 -12.170 1.00 81.44 84 ARG A O 1
ATOM 635 N N . ARG A 1 85 ? 9.436 -9.691 -12.676 1.00 82.69 85 ARG A N 1
ATOM 636 C CA . ARG A 1 85 ? 9.371 -10.449 -13.941 1.00 82.69 85 ARG A CA 1
ATOM 637 C C . ARG A 1 85 ? 10.057 -9.753 -15.121 1.00 82.69 85 ARG A C 1
ATOM 639 O O . ARG A 1 85 ? 10.156 -10.356 -16.182 1.00 82.69 85 ARG A O 1
ATOM 646 N N . GLY A 1 86 ? 10.552 -8.527 -14.944 1.00 67.06 86 GLY A N 1
ATOM 647 C CA . GLY A 1 86 ? 11.318 -7.832 -15.979 1.00 67.06 86 GLY A CA 1
ATOM 648 C C . GLY A 1 86 ? 10.476 -7.317 -17.145 1.00 67.06 86 GLY A C 1
ATOM 649 O O . GLY A 1 86 ? 11.044 -6.984 -18.179 1.00 67.06 86 GLY A O 1
ATOM 650 N N . GLU A 1 87 ? 9.150 -7.227 -16.989 1.00 53.88 87 GLU A N 1
ATOM 651 C CA . GLU A 1 87 ? 8.331 -6.437 -17.908 1.00 53.88 87 GLU A CA 1
ATOM 652 C C . GLU A 1 87 ? 8.798 -4.979 -17.792 1.00 53.88 87 GLU A C 1
ATOM 654 O O . GLU A 1 87 ? 8.701 -4.408 -16.696 1.00 53.88 87 GLU A O 1
ATOM 659 N N . PRO A 1 88 ? 9.370 -4.385 -18.857 1.00 49.84 88 PRO A N 1
ATOM 660 C CA . PRO A 1 88 ? 9.680 -2.971 -18.831 1.00 49.84 88 PRO A CA 1
ATOM 661 C C . PRO A 1 88 ? 8.359 -2.223 -18.654 1.00 49.84 88 PRO A C 1
ATOM 663 O O . PRO A 1 88 ? 7.363 -2.555 -19.300 1.00 49.84 88 PRO A O 1
ATOM 666 N N . GLY A 1 89 ? 8.359 -1.281 -17.708 1.00 53.31 89 GLY A N 1
ATOM 667 C CA . GLY A 1 89 ? 7.357 -0.224 -17.692 1.00 53.31 89 GLY A CA 1
ATOM 668 C C . GLY A 1 89 ? 7.404 0.466 -19.037 1.00 53.31 89 GLY A C 1
ATOM 669 O O . GLY A 1 89 ? 8.502 0.957 -19.381 1.00 53.31 89 GLY A O 1
#

pLDDT: mean 81.29, std 15.54, range [49.84, 97.88]

Foldseek 3Di:
DDDDPVCVVVPDPCPPFPCPPPDTDDQCVVVLVVLLVVLVVLLVVLVVVLVVCVVVVPVVSVVVSVVSNVVSVVSNVVSVVVVVVPPGD

Organism: NCBI:txid103725

Radius of gyration: 19.98 Å; Cα contacts (8 Å, |Δi|>4): 57; chains: 1; bounding box: 44×30×57 Å

Nearest PDB structures (foldseek):
  1f4m-assembly2_D  TM=9.758E-01  e=8.797E+00  Escherichia coli

Mean predicted aligned error: 10.75 Å

Solvent-accessible surface area (backbone atoms only — not comparable to full-atom values): 5094 Å² total; per-residue (Å²): 135,83,85,55,70,75,54,58,76,68,59,57,87,61,72,87,42,95,39,57,92,82,76,27,84,65,63,44,55,55,58,54,52,49,49,49,51,50,30,51,52,52,29,53,49,24,53,55,53,25,55,51,25,58,77,67,68,39,63,70,54,33,54,51,27,50,53,52,30,51,52,26,51,51,52,43,50,50,52,52,51,46,58,72,70,64,62,79,90

Sequence (89 aa):
MKRTRAEYERGLPDYHDPLGGIGGAAPAYSALTLRIVLASVALLMCIAAGALFVVLNVLWGIILLSALAVVCIVDLAWVIHRKRRGEPG

Secondary structure (DSSP, 8-state):
-PPPHHHHTT--TTTT-TTTTTT----THHHHHHHHHHHHHHHHHHHHHHHHHHHTT-HHHHHHHHHHHHHHHHHHHHHHHHHHTT---